Protein AF-A0A3D1HCR9-F1 (afdb_monomer)

pLDDT: mean 88.97, std 7.43, range [57.34, 96.56]

Mean predicted aligned error: 4.49 Å

Sequence (141 aa):
MLYCIGRVIIRIIYHIKFSIKLIGKENIPKKGGIIIASNHVSNFDPPMVGITFKGVCTFMAKEELFQKNKLFTWVLKHLHAYPIKRGARDSSGIDKALDGLKKGWNFVIFPEGTRSKTGELGKPKSGVSMVAAQAGVPVAP

Solvent-accessible surface area (backbone atoms only — not comparable to full-atom values): 8265 Å² total; per-residue (Å²): 110,67,48,60,52,52,41,52,53,50,42,52,54,45,60,74,75,39,93,84,82,88,79,69,69,85,76,54,75,92,69,66,23,37,38,38,44,44,87,40,61,54,91,63,47,65,60,53,52,51,55,70,50,88,72,55,48,29,34,78,39,58,41,70,58,59,66,71,42,74,67,56,28,51,50,40,52,57,52,46,36,44,61,40,64,84,91,54,92,61,58,68,51,52,53,52,42,46,57,38,36,76,72,38,20,29,35,45,44,45,44,51,78,54,65,31,92,84,69,58,88,64,73,66,49,66,67,59,60,54,48,34,70,73,62,74,42,59,74,48,110

Foldseek 3Di:
DVLVVVLVVLLVVDVVVDDDDDDCLVVDDPFAAEEEEDAAADPVVVSVVCNSDPFQEAEEDAQVQCVPDVVSVVVCVSSNYDHDHPPDPDCVVLVSCLVCRVVRHYYYDHQQNDHDPVPDGDDGHCSRVVSCVVNVHYYDD

Secondary structure (DSSP, 8-state):
-HHHHHHHHHHHHHHHHS-----SGGGS-SSS--EEE-----TTHHHHHHHHSSS-EEEEEEGGGGGS-HHHHHHHHHTTEEEE-TTS--THHHHHHHHHHHTT-EEEE-TTSS--SSSSPPPPPTHHHHHHHHH---EE-

Structure (mmCIF, N/CA/C/O backbone):
data_AF-A0A3D1HCR9-F1
#
_entry.id   AF-A0A3D1HCR9-F1
#
loop_
_atom_site.group_PDB
_atom_site.id
_atom_site.type_symbol
_atom_site.label_atom_id
_atom_site.label_alt_id
_atom_site.label_comp_id
_atom_site.label_asym_id
_atom_site.label_entity_id
_atom_site.label_seq_id
_atom_site.pdbx_PDB_ins_code
_atom_site.Cartn_x
_atom_site.Cartn_y
_atom_site.Cartn_z
_atom_site.occupancy
_atom_site.B_iso_or_equiv
_atom_site.auth_seq_id
_atom_site.auth_comp_id
_atom_site.auth_asym_id
_atom_site.auth_atom_id
_atom_site.pdbx_PDB_model_num
ATOM 1 N N . MET A 1 1 ? -4.354 16.877 4.277 1.00 67.81 1 MET A N 1
ATOM 2 C CA . MET A 1 1 ? -4.583 17.813 3.151 1.00 67.81 1 MET A CA 1
ATOM 3 C C . MET A 1 1 ? -3.816 17.401 1.896 1.00 67.81 1 MET A C 1
ATOM 5 O O . MET A 1 1 ? -4.461 17.043 0.921 1.00 67.81 1 MET A O 1
ATOM 9 N N . LEU A 1 2 ? -2.477 17.344 1.925 1.00 78.69 2 LEU A N 1
ATOM 10 C CA . LEU A 1 2 ? -1.675 16.987 0.744 1.00 78.69 2 LEU A CA 1
ATOM 11 C C . LEU A 1 2 ? -1.970 15.582 0.184 1.00 78.69 2 LEU A C 1
ATOM 13 O O . LEU A 1 2 ? -2.120 15.441 -1.024 1.00 78.69 2 LEU A O 1
ATOM 17 N N . TYR A 1 3 ? -2.136 14.569 1.045 1.00 80.38 3 TYR A N 1
ATOM 18 C CA . TYR A 1 3 ? -2.547 13.221 0.621 1.00 80.38 3 TYR A CA 1
ATOM 19 C C . TYR A 1 3 ? -3.860 13.241 -0.177 1.00 80.38 3 TYR A C 1
ATOM 21 O O . TYR A 1 3 ? -3.951 12.627 -1.235 1.00 80.38 3 TYR A O 1
ATOM 29 N N . CYS A 1 4 ? -4.866 13.991 0.287 1.00 83.44 4 CYS A N 1
ATOM 30 C CA . CYS A 1 4 ? -6.158 14.098 -0.392 1.00 83.44 4 CYS A CA 1
ATOM 31 C C . CYS A 1 4 ? -6.022 14.765 -1.767 1.00 83.44 4 CYS A C 1
ATOM 33 O O . CYS A 1 4 ? -6.573 14.260 -2.741 1.00 83.44 4 CYS A O 1
ATOM 35 N N . ILE A 1 5 ? -5.255 15.857 -1.854 1.00 86.06 5 ILE A N 1
ATOM 36 C CA . ILE A 1 5 ? -5.008 16.576 -3.113 1.00 86.06 5 ILE A CA 1
ATOM 37 C C . ILE A 1 5 ? -4.258 15.674 -4.099 1.00 86.06 5 ILE A C 1
ATOM 39 O O . ILE A 1 5 ? -4.717 15.469 -5.221 1.00 86.06 5 ILE A O 1
ATOM 43 N N . GLY A 1 6 ? -3.148 15.068 -3.664 1.00 85.50 6 GLY A N 1
ATOM 44 C CA . GLY A 1 6 ? -2.364 14.149 -4.488 1.00 85.50 6 GLY A CA 1
ATOM 45 C C . GLY A 1 6 ? -3.197 12.962 -4.968 1.00 85.50 6 GLY A C 1
ATOM 46 O O . GLY A 1 6 ? -3.151 12.607 -6.143 1.00 85.50 6 GLY A O 1
ATOM 47 N N . ARG A 1 7 ? -4.041 12.402 -4.096 1.00 88.38 7 ARG A N 1
ATOM 48 C CA . ARG A 1 7 ? -4.970 11.327 -4.449 1.00 88.38 7 ARG A CA 1
ATOM 49 C C . ARG A 1 7 ? -5.970 11.750 -5.528 1.00 88.38 7 ARG A C 1
ATOM 51 O O . ARG A 1 7 ? -6.219 10.961 -6.434 1.00 88.38 7 ARG A O 1
ATOM 58 N N . VAL A 1 8 ? -6.539 12.954 -5.451 1.00 90.88 8 VAL A N 1
ATOM 59 C CA . VAL A 1 8 ? -7.466 13.470 -6.476 1.00 90.88 8 VAL A CA 1
ATOM 60 C C . VAL A 1 8 ? -6.749 13.656 -7.813 1.00 90.88 8 VAL A C 1
ATOM 62 O O . VAL A 1 8 ? -7.245 13.178 -8.830 1.00 90.88 8 VAL A O 1
ATOM 65 N N . ILE A 1 9 ? -5.557 14.258 -7.810 1.00 91.50 9 ILE A N 1
ATOM 66 C CA . ILE A 1 9 ? -4.750 14.460 -9.024 1.00 91.50 9 ILE A CA 1
ATOM 67 C C . ILE A 1 9 ? -4.411 13.116 -9.679 1.00 91.50 9 ILE A C 1
ATOM 69 O O . ILE A 1 9 ? -4.674 12.919 -10.864 1.00 91.50 9 ILE A O 1
ATOM 73 N N . ILE A 1 10 ? -3.883 12.164 -8.902 1.00 91.31 10 ILE A N 1
ATOM 74 C CA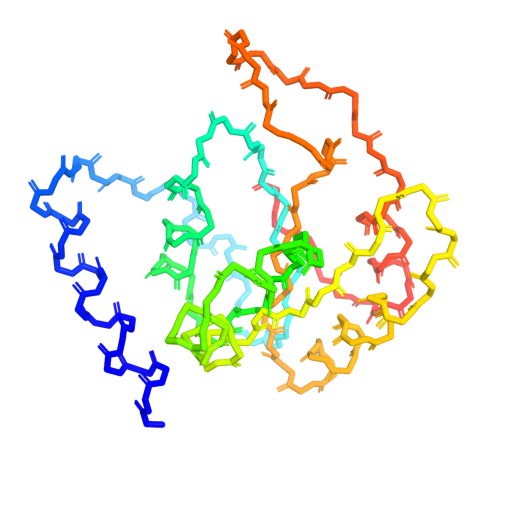 . ILE A 1 10 ? -3.556 10.818 -9.393 1.00 91.31 10 ILE A CA 1
ATOM 75 C C . ILE A 1 10 ? -4.820 10.145 -9.931 1.00 91.31 10 ILE A C 1
ATOM 77 O O . ILE A 1 10 ? -4.785 9.564 -11.009 1.00 91.31 10 ILE A O 1
ATOM 81 N N . ARG A 1 11 ? -5.953 10.259 -9.233 1.00 92.69 11 ARG A N 1
ATOM 82 C CA . ARG A 1 11 ? -7.217 9.670 -9.678 1.00 92.69 11 ARG A CA 1
ATOM 83 C C . ARG A 1 11 ? -7.653 10.204 -11.042 1.00 92.69 11 ARG A C 1
ATOM 85 O O . ARG A 1 11 ? -8.041 9.402 -11.885 1.00 92.69 11 ARG A O 1
ATOM 92 N N . ILE A 1 12 ? -7.558 11.514 -11.272 1.00 94.62 12 ILE A N 1
ATOM 93 C CA . ILE A 1 12 ? -7.873 12.129 -12.572 1.00 94.62 12 ILE A CA 1
ATOM 94 C C . ILE A 1 12 ? -6.946 11.572 -13.657 1.00 94.62 12 ILE A C 1
ATOM 96 O O . ILE A 1 12 ? -7.428 11.034 -14.650 1.00 94.62 12 ILE A O 1
ATOM 100 N N . ILE A 1 13 ? -5.628 11.616 -13.435 1.00 95.00 13 ILE A N 1
ATOM 101 C CA . ILE A 1 13 ? -4.630 11.112 -14.394 1.00 95.00 13 ILE A CA 1
ATOM 102 C C . ILE A 1 13 ? -4.908 9.649 -14.760 1.00 95.00 13 ILE A C 1
ATOM 104 O O . ILE A 1 13 ? -4.853 9.268 -15.928 1.00 95.00 13 ILE A O 1
ATOM 108 N N . TYR A 1 14 ? -5.224 8.824 -13.766 1.00 95.06 14 TYR A N 1
ATOM 109 C CA . TYR A 1 14 ? -5.462 7.403 -13.971 1.00 95.06 14 TYR A CA 1
ATOM 110 C C . TYR A 1 14 ? -6.781 7.104 -14.685 1.00 95.06 14 TYR A C 1
ATOM 112 O O . TYR A 1 14 ? -6.799 6.187 -15.496 1.00 95.06 14 TYR A O 1
ATOM 120 N N . HIS A 1 15 ? -7.847 7.873 -14.451 1.00 94.06 15 HIS A N 1
ATOM 121 C CA . HIS A 1 15 ? -9.096 7.724 -15.208 1.00 94.06 15 HIS A CA 1
ATOM 122 C C . HIS A 1 15 ? -8.975 8.180 -16.667 1.00 94.06 15 HIS A C 1
ATOM 124 O O . HIS A 1 15 ? -9.710 7.680 -17.510 1.00 94.06 15 HIS A O 1
ATOM 130 N N . ILE A 1 16 ? -8.052 9.098 -16.974 1.00 95.75 16 ILE A N 1
ATOM 131 C CA . ILE A 1 16 ? -7.743 9.478 -18.360 1.00 95.75 16 ILE A CA 1
ATOM 132 C C . ILE A 1 16 ? -6.910 8.383 -19.037 1.00 95.75 16 ILE A C 1
ATOM 134 O O . ILE A 1 16 ? -7.134 8.050 -20.196 1.00 95.75 16 ILE A O 1
ATOM 138 N N . LYS A 1 17 ? -5.936 7.817 -18.317 1.00 96.38 17 LYS A N 1
ATOM 139 C CA . LYS A 1 17 ? -4.982 6.851 -18.873 1.00 96.38 17 LYS A CA 1
ATOM 140 C C . LYS A 1 17 ? -5.527 5.422 -18.972 1.00 96.38 17 LYS A C 1
ATOM 142 O O . LYS A 1 17 ? -5.088 4.672 -19.840 1.00 96.38 17 LYS A O 1
ATOM 147 N N . PHE A 1 18 ? -6.417 5.022 -18.069 1.00 95.50 18 PHE A N 1
ATOM 148 C CA . PHE A 1 18 ? -6.878 3.643 -17.934 1.00 95.50 18 PHE A CA 1
ATOM 149 C C . PHE A 1 18 ? -8.403 3.562 -17.864 1.00 95.50 18 PHE A C 1
ATOM 151 O O . PHE A 1 18 ? -9.056 4.379 -17.216 1.00 95.50 18 PHE A O 1
ATOM 158 N N . SER A 1 19 ? -8.964 2.499 -18.443 1.00 95.31 19 SER A N 1
ATOM 159 C CA . SER A 1 19 ? -10.356 2.114 -18.208 1.00 95.31 19 SER A CA 1
ATOM 160 C C . SER A 1 19 ? -10.446 1.301 -16.914 1.00 95.31 19 SER A C 1
ATOM 162 O O . SER A 1 19 ? -10.093 0.123 -16.875 1.00 95.31 19 SER A O 1
ATOM 164 N N . ILE A 1 20 ? -10.852 1.955 -15.823 1.00 94.19 20 ILE A N 1
ATOM 165 C CA . ILE A 1 20 ? -10.887 1.359 -14.481 1.00 94.19 20 ILE A CA 1
ATOM 166 C C . ILE A 1 20 ? -12.297 0.846 -14.185 1.00 94.19 20 ILE A C 1
ATOM 168 O O . ILE A 1 20 ? -13.239 1.634 -14.085 1.00 94.19 20 ILE A O 1
ATOM 172 N N . LYS A 1 21 ? -12.429 -0.463 -13.952 1.00 94.62 21 LYS A N 1
ATOM 173 C CA . LYS A 1 21 ? -13.659 -1.097 -13.462 1.00 94.62 21 LYS A CA 1
ATOM 174 C C . LYS A 1 21 ? -13.428 -1.652 -12.059 1.00 94.62 21 LYS A C 1
ATOM 176 O O . LYS A 1 21 ? -12.471 -2.383 -11.835 1.00 94.62 21 LYS A O 1
ATOM 181 N N . LEU A 1 22 ? -14.311 -1.308 -11.123 1.00 93.44 22 LEU A N 1
ATOM 182 C CA . LEU A 1 22 ? -14.306 -1.852 -9.763 1.00 93.44 22 LEU A CA 1
ATOM 183 C C . LEU A 1 22 ? -15.425 -2.880 -9.625 1.00 93.44 22 LEU A C 1
ATOM 185 O O . LEU A 1 22 ? -16.585 -2.556 -9.869 1.00 93.44 22 LEU A O 1
ATOM 189 N N . ILE A 1 23 ? -15.069 -4.098 -9.228 1.00 95.62 23 ILE A N 1
ATOM 190 C CA . ILE A 1 23 ? -15.983 -5.222 -8.998 1.00 95.62 23 ILE A CA 1
ATOM 191 C C . ILE A 1 23 ? 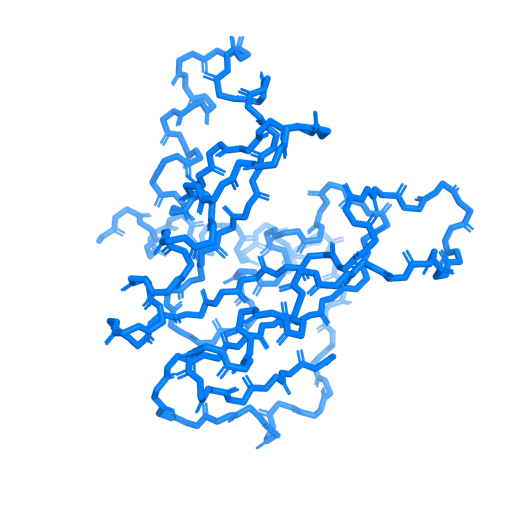-15.794 -5.664 -7.542 1.00 95.62 23 ILE A C 1
ATOM 193 O O . ILE A 1 23 ? -14.661 -5.675 -7.066 1.00 95.62 23 ILE A O 1
ATOM 197 N N . GLY A 1 24 ? -16.874 -5.978 -6.819 1.00 94.50 24 GLY A N 1
ATOM 198 C CA . GLY A 1 24 ? -16.781 -6.433 -5.425 1.00 94.50 24 GLY A CA 1
ATOM 199 C C . GLY A 1 24 ? -16.515 -5.320 -4.406 1.00 94.50 24 GLY A C 1
ATOM 200 O O . GLY A 1 24 ? -16.025 -5.580 -3.310 1.00 94.50 24 GLY A O 1
ATOM 201 N N . LYS A 1 25 ? -16.806 -4.057 -4.742 1.00 92.31 25 LYS A N 1
ATOM 202 C CA . LYS A 1 25 ? -16.564 -2.898 -3.858 1.00 92.31 25 LYS A CA 1
ATOM 203 C C . LYS A 1 25 ? -17.351 -2.991 -2.544 1.00 92.31 25 LYS A C 1
ATOM 205 O O . LYS A 1 25 ? -16.925 -2.462 -1.521 1.00 92.31 25 LYS A O 1
ATOM 210 N N . GLU A 1 26 ? -18.507 -3.629 -2.591 1.00 93.50 26 GLU A N 1
ATOM 211 C CA . GLU A 1 26 ? -19.392 -3.941 -1.477 1.00 93.50 26 GLU A CA 1
ATOM 212 C C . GLU A 1 26 ? -18.759 -4.876 -0.438 1.00 93.50 26 GLU A C 1
ATOM 214 O O . GLU A 1 26 ? -19.138 -4.801 0.729 1.00 93.50 26 GLU A O 1
ATOM 219 N N . ASN A 1 27 ? -17.751 -5.667 -0.826 1.00 93.06 27 ASN A N 1
ATOM 220 C CA . ASN A 1 27 ? -17.019 -6.557 0.079 1.00 93.06 27 ASN A CA 1
ATOM 221 C C . ASN A 1 27 ? -16.033 -5.799 0.980 1.00 93.06 27 ASN A C 1
ATOM 223 O O . ASN A 1 27 ? -15.510 -6.366 1.936 1.00 93.06 27 ASN A O 1
ATOM 227 N N . ILE A 1 28 ? -15.760 -4.523 0.685 1.00 91.56 28 ILE A N 1
ATOM 228 C CA . ILE A 1 28 ? -14.807 -3.716 1.446 1.00 91.56 28 ILE A CA 1
ATOM 229 C C . ILE A 1 28 ? -15.465 -3.262 2.760 1.00 91.56 28 ILE A C 1
ATOM 231 O O . ILE A 1 28 ? -16.475 -2.545 2.720 1.00 91.56 28 ILE A O 1
ATOM 235 N N . PRO A 1 29 ? -14.883 -3.594 3.929 1.00 90.44 29 PRO A N 1
ATOM 236 C CA . PRO A 1 29 ? -15.377 -3.128 5.219 1.00 90.44 29 PRO A CA 1
ATOM 237 C C . PRO A 1 29 ? -15.540 -1.604 5.270 1.00 90.44 29 PRO A C 1
ATOM 239 O O . PRO A 1 29 ? -14.688 -0.840 4.819 1.00 90.44 29 PRO A O 1
ATOM 242 N N . LYS A 1 30 ? -16.662 -1.141 5.836 1.00 87.06 30 LYS A N 1
ATOM 243 C CA . LYS A 1 30 ? -17.000 0.295 5.892 1.00 87.06 30 LYS A CA 1
ATOM 244 C C . LYS A 1 30 ? -16.287 1.051 7.018 1.00 87.06 30 LYS A C 1
ATOM 246 O O . LYS A 1 30 ? -16.295 2.281 7.008 1.00 87.06 30 LYS A O 1
ATOM 251 N N . LYS A 1 31 ? -15.746 0.336 8.007 1.00 88.56 31 LYS A N 1
ATOM 252 C CA . LYS A 1 31 ? -15.105 0.879 9.210 1.00 88.56 31 LYS A CA 1
ATOM 253 C C . LYS A 1 31 ? -13.854 0.068 9.540 1.00 88.56 31 LYS A C 1
ATOM 255 O O . LYS A 1 31 ? -13.822 -1.129 9.272 1.00 88.56 31 LYS A O 1
ATOM 260 N N . GLY A 1 32 ? -12.893 0.723 10.188 1.00 91.44 32 GLY A N 1
ATOM 261 C CA . GLY A 1 32 ? -11.619 0.117 10.569 1.00 91.44 32 GLY A CA 1
ATOM 262 C C . GLY A 1 32 ? -10.608 0.076 9.424 1.00 91.44 32 GLY A C 1
ATOM 263 O O . GLY A 1 32 ? -10.945 0.328 8.267 1.00 91.44 32 GLY A O 1
ATOM 264 N N . GLY A 1 33 ? -9.357 -0.209 9.782 1.00 94.44 33 GLY A N 1
ATOM 265 C CA . GLY A 1 33 ? -8.286 -0.456 8.825 1.00 94.44 33 GLY A CA 1
ATOM 266 C C . GLY A 1 33 ? -8.365 -1.882 8.293 1.00 94.44 33 GLY A C 1
ATOM 267 O O . GLY A 1 33 ? -8.773 -2.791 9.015 1.00 94.44 33 GLY A O 1
ATOM 268 N N . ILE A 1 34 ? -7.972 -2.076 7.038 1.00 96.44 34 ILE A N 1
ATOM 269 C CA . ILE A 1 34 ? -7.937 -3.392 6.392 1.00 96.44 34 ILE A CA 1
ATOM 270 C C . ILE A 1 34 ? -6.572 -3.645 5.762 1.00 96.44 34 ILE A C 1
ATOM 272 O O . ILE A 1 34 ? -5.854 -2.703 5.411 1.00 96.44 34 ILE A O 1
ATOM 276 N N . ILE A 1 35 ? -6.232 -4.915 5.568 1.00 96.56 35 ILE A N 1
ATOM 277 C CA . ILE A 1 35 ? -5.072 -5.297 4.762 1.00 96.56 35 ILE A CA 1
ATOM 278 C C . ILE A 1 35 ? -5.552 -5.508 3.330 1.00 96.56 35 ILE A C 1
ATOM 280 O O . ILE A 1 35 ? -6.427 -6.330 3.091 1.00 96.56 35 ILE A O 1
ATOM 284 N N . ILE A 1 36 ? -4.982 -4.776 2.380 1.00 96.44 36 ILE A N 1
ATOM 285 C CA . ILE A 1 36 ? -5.255 -4.935 0.952 1.00 96.44 36 ILE A CA 1
ATOM 286 C C . ILE A 1 36 ? -4.095 -5.733 0.365 1.00 96.44 36 ILE A C 1
ATOM 288 O O . ILE A 1 36 ? -2.975 -5.221 0.278 1.00 96.44 36 ILE A O 1
ATOM 292 N N . ALA A 1 37 ? -4.352 -6.986 0.002 1.00 94.94 37 ALA A N 1
ATOM 293 C CA . ALA A 1 37 ? -3.359 -7.891 -0.555 1.00 94.94 37 ALA A CA 1
ATOM 294 C C . ALA A 1 37 ? -3.560 -7.987 -2.067 1.00 94.94 37 ALA A C 1
ATOM 296 O O . ALA A 1 37 ? -4.474 -8.651 -2.519 1.00 94.94 37 ALA A O 1
ATOM 297 N N . SER A 1 38 ? -2.709 -7.328 -2.851 1.00 94.69 38 SER A N 1
ATOM 298 C CA . SER A 1 38 ? -2.845 -7.288 -4.313 1.00 94.69 38 SER A CA 1
ATOM 299 C C . SER A 1 38 ? -1.645 -7.948 -4.989 1.00 94.69 38 SER A C 1
ATOM 301 O O . SER A 1 38 ? -0.528 -7.902 -4.469 1.00 94.69 38 SER A O 1
ATOM 303 N N . ASN A 1 39 ? -1.844 -8.565 -6.152 1.00 93.62 39 ASN A N 1
ATOM 304 C CA . ASN A 1 39 ? -0.732 -8.975 -7.007 1.00 93.62 39 ASN A CA 1
ATOM 305 C C . ASN A 1 39 ? 0.046 -7.744 -7.504 1.00 93.62 39 ASN A C 1
ATOM 307 O O . ASN A 1 39 ? -0.472 -6.628 -7.525 1.00 93.62 39 ASN A O 1
ATOM 311 N N . HIS A 1 40 ? 1.307 -7.931 -7.900 1.00 93.25 40 HIS A N 1
ATOM 312 C CA . HIS A 1 40 ? 2.140 -6.817 -8.358 1.00 93.25 40 HIS A CA 1
ATOM 313 C C . HIS A 1 40 ? 2.714 -7.106 -9.738 1.00 93.25 40 HIS A C 1
ATOM 315 O O . HIS A 1 40 ? 3.596 -7.942 -9.881 1.00 93.25 40 HIS A O 1
ATOM 321 N N . VAL A 1 41 ? 2.259 -6.390 -10.758 1.00 93.69 41 VAL A N 1
ATOM 322 C CA . VAL A 1 41 ? 2.699 -6.542 -12.155 1.00 93.69 41 VAL A CA 1
ATOM 323 C C . VAL A 1 41 ? 3.309 -5.252 -12.708 1.00 93.69 41 VAL A C 1
ATOM 325 O O . VAL A 1 41 ? 4.113 -5.288 -13.636 1.00 93.69 41 VAL A O 1
ATOM 328 N N . SER A 1 42 ? 3.002 -4.093 -12.118 1.00 92.00 42 SER A N 1
ATOM 329 C CA . SER A 1 42 ? 3.424 -2.790 -12.625 1.00 92.00 42 SER A CA 1
ATOM 330 C C . SER A 1 42 ? 3.741 -1.777 -11.527 1.00 92.00 42 SER A C 1
ATOM 332 O O . SER A 1 42 ? 3.263 -1.838 -10.401 1.00 92.00 42 SER A O 1
ATOM 334 N N . ASN A 1 43 ? 4.532 -0.757 -11.873 1.00 89.94 43 ASN A N 1
ATOM 335 C CA . ASN A 1 43 ? 4.707 0.415 -11.003 1.00 89.94 43 ASN A CA 1
ATOM 336 C C . ASN A 1 43 ? 3.414 1.240 -10.854 1.00 89.94 43 ASN A C 1
ATOM 338 O O . ASN A 1 43 ? 3.359 2.121 -9.998 1.00 89.94 43 ASN A O 1
ATOM 342 N N . PHE A 1 44 ? 2.406 0.986 -11.694 1.00 92.31 44 PHE A N 1
ATOM 343 C CA . PHE A 1 44 ? 1.103 1.643 -11.617 1.00 92.31 44 PHE A CA 1
ATOM 344 C C . PHE A 1 44 ? 0.167 1.013 -10.567 1.00 92.31 44 PHE A C 1
ATOM 346 O O . PHE A 1 44 ? -0.829 1.640 -10.212 1.00 92.31 44 PHE A O 1
ATOM 353 N N . ASP A 1 45 ? 0.494 -0.161 -10.013 1.00 93.69 45 ASP A N 1
ATOM 354 C CA . ASP A 1 45 ? -0.395 -0.860 -9.072 1.00 93.69 45 ASP A CA 1
ATOM 355 C C . ASP A 1 45 ? -0.550 -0.124 -7.730 1.00 93.69 45 ASP A C 1
ATOM 357 O O . ASP A 1 45 ? -1.686 0.077 -7.300 1.00 93.69 45 ASP A O 1
ATOM 361 N N . PRO A 1 46 ? 0.523 0.358 -7.060 1.00 92.31 46 PRO A N 1
ATOM 362 C CA . PRO A 1 46 ? 0.358 1.027 -5.770 1.00 92.31 46 PRO A CA 1
ATOM 363 C C . PRO A 1 46 ? -0.527 2.284 -5.849 1.00 92.31 46 PRO A C 1
ATOM 365 O O . PRO A 1 46 ? -1.453 2.402 -5.041 1.00 92.31 46 PRO A O 1
ATOM 368 N N . PRO A 1 47 ? -0.348 3.202 -6.824 1.00 92.38 47 PRO A N 1
ATOM 369 C CA . PRO A 1 47 ? -1.264 4.330 -6.940 1.00 92.38 47 PRO A CA 1
ATOM 370 C C . PRO A 1 47 ? -2.679 3.910 -7.367 1.00 92.38 47 PRO A C 1
ATOM 372 O O . PRO A 1 47 ? -3.630 4.507 -6.869 1.00 92.38 47 PRO A O 1
ATOM 375 N N . MET A 1 48 ? -2.839 2.876 -8.210 1.00 94.88 48 MET A N 1
ATOM 376 C CA . MET A 1 48 ? -4.153 2.313 -8.571 1.00 94.88 48 MET A CA 1
ATOM 377 C C . MET A 1 48 ? -4.933 1.848 -7.334 1.00 94.88 48 MET A C 1
ATOM 379 O O . MET A 1 48 ? -6.092 2.224 -7.143 1.00 94.88 48 MET A O 1
ATOM 383 N N . VAL A 1 49 ? -4.291 1.097 -6.439 1.00 94.25 49 VAL A N 1
ATOM 384 C CA . VAL A 1 49 ? -4.904 0.682 -5.169 1.00 94.25 49 VAL A CA 1
ATOM 385 C C . VAL A 1 49 ? -5.205 1.903 -4.289 1.00 94.25 49 VAL A C 1
ATOM 387 O O . VAL A 1 49 ? -6.317 2.061 -3.783 1.00 94.25 49 VAL A O 1
ATOM 390 N N . GLY A 1 50 ? -4.262 2.840 -4.169 1.00 92.31 50 GLY A N 1
ATOM 391 C CA . GLY A 1 50 ? -4.430 4.034 -3.333 1.00 92.31 50 GLY A CA 1
ATOM 392 C C . GLY A 1 50 ? -5.609 4.935 -3.727 1.00 92.31 50 GLY A C 1
ATOM 393 O O . GLY A 1 50 ? -6.250 5.539 -2.861 1.00 92.31 50 GLY A O 1
ATOM 394 N N . ILE A 1 51 ? -5.941 5.028 -5.020 1.00 92.62 51 ILE A N 1
ATOM 395 C CA . ILE A 1 51 ? -7.064 5.859 -5.486 1.00 92.62 51 ILE A CA 1
ATOM 396 C C . ILE A 1 51 ? -8.425 5.159 -5.394 1.00 92.62 51 ILE A C 1
ATOM 398 O O . ILE A 1 51 ? -9.450 5.856 -5.322 1.00 92.62 51 ILE A O 1
ATOM 402 N N . THR A 1 52 ? -8.458 3.825 -5.363 1.00 92.00 52 THR A N 1
ATOM 403 C CA . THR A 1 52 ? -9.687 3.016 -5.441 1.00 92.00 52 THR A CA 1
ATOM 404 C C . THR A 1 52 ? -10.301 2.721 -4.069 1.00 92.00 52 THR A C 1
ATOM 406 O O . THR A 1 52 ? -11.525 2.802 -3.929 1.00 92.00 52 THR A O 1
ATOM 409 N N . PHE A 1 53 ? -9.488 2.508 -3.029 1.00 91.25 53 PHE A N 1
ATOM 410 C CA . PHE A 1 53 ? -9.959 2.198 -1.670 1.00 91.25 53 PHE A CA 1
ATOM 411 C C . PHE A 1 53 ? -10.229 3.444 -0.824 1.00 91.25 53 PHE A C 1
ATOM 413 O O . PHE A 1 53 ? -9.458 4.403 -0.830 1.00 91.25 53 PHE A O 1
ATOM 420 N N . LYS A 1 54 ? -11.330 3.473 -0.066 1.00 87.69 54 LYS A N 1
ATOM 421 C CA . LYS A 1 54 ? -11.635 4.598 0.840 1.00 87.69 54 LYS A CA 1
ATOM 422 C C . LYS A 1 54 ? -10.636 4.652 2.003 1.00 87.69 54 LYS A C 1
ATOM 424 O O . LYS A 1 54 ? -10.150 3.620 2.438 1.00 87.69 54 LYS A O 1
ATOM 429 N N . GLY A 1 55 ? -10.367 5.853 2.515 1.00 89.12 55 GLY A N 1
ATOM 430 C CA . GLY A 1 55 ? -9.443 6.061 3.635 1.00 89.12 55 GLY A CA 1
ATOM 431 C C . GLY A 1 55 ? -7.986 6.294 3.220 1.00 89.12 55 GLY A C 1
ATOM 432 O O . GLY A 1 55 ? -7.665 6.487 2.040 1.00 89.12 55 GLY A O 1
ATOM 433 N N . VAL A 1 56 ? -7.109 6.341 4.221 1.00 92.06 56 VAL A N 1
ATOM 434 C CA . VAL A 1 56 ? -5.659 6.472 4.037 1.00 92.06 56 VAL A CA 1
ATOM 435 C C . VAL A 1 56 ? -5.090 5.089 3.757 1.00 92.06 56 VAL A C 1
ATOM 437 O O . VAL A 1 56 ? -5.351 4.164 4.516 1.00 92.06 56 VAL A O 1
ATOM 440 N N . CYS A 1 57 ? -4.338 4.947 2.669 1.00 94.19 57 CYS A N 1
ATOM 441 C CA . CYS A 1 57 ? -3.610 3.726 2.344 1.00 94.19 57 CYS A CA 1
ATOM 442 C C . CYS A 1 57 ? -2.131 3.948 2.646 1.00 94.19 57 CYS A C 1
ATOM 444 O O . CYS A 1 57 ? -1.562 4.957 2.227 1.00 94.19 57 CYS A O 1
ATOM 446 N N . THR A 1 58 ? -1.523 3.014 3.363 1.00 94.19 58 THR A N 1
ATOM 447 C CA . THR A 1 58 ? -0.087 2.982 3.616 1.00 94.19 58 THR A CA 1
ATOM 448 C C . THR A 1 58 ? 0.568 1.906 2.762 1.00 94.19 58 THR A C 1
ATOM 450 O O . THR A 1 58 ? -0.059 0.904 2.413 1.00 94.19 58 THR A O 1
ATOM 453 N N . PHE A 1 59 ? 1.831 2.125 2.399 1.00 91.81 59 PHE A N 1
ATOM 454 C CA . PHE A 1 59 ? 2.533 1.272 1.442 1.00 91.81 59 PHE A CA 1
ATOM 455 C C . PHE A 1 59 ? 3.928 0.911 1.940 1.00 91.81 59 PHE A C 1
ATOM 457 O O . PHE A 1 59 ? 4.679 1.765 2.413 1.00 91.81 59 PHE A O 1
ATOM 464 N N . MET A 1 60 ? 4.320 -0.343 1.736 1.00 87.88 60 MET A N 1
ATOM 465 C CA . MET A 1 60 ? 5.728 -0.726 1.798 1.00 87.88 60 MET A CA 1
ATOM 466 C C . MET A 1 60 ? 6.404 -0.401 0.469 1.00 87.88 60 MET A C 1
ATOM 468 O O . MET A 1 60 ? 5.983 -0.869 -0.590 1.00 87.88 60 MET A O 1
ATOM 472 N N . ALA A 1 61 ? 7.481 0.375 0.524 1.00 86.31 61 ALA A N 1
ATOM 473 C CA . ALA A 1 61 ? 8.283 0.714 -0.640 1.00 86.31 61 ALA A CA 1
ATOM 474 C C . ALA A 1 61 ? 9.758 0.414 -0.370 1.00 86.31 61 ALA A C 1
ATOM 476 O O . ALA A 1 61 ? 10.248 0.536 0.746 1.00 86.31 61 ALA A O 1
ATOM 477 N N . LYS A 1 62 ? 10.473 0.011 -1.417 1.00 84.38 62 LYS A N 1
ATOM 478 C CA . LYS A 1 62 ? 11.920 -0.222 -1.384 1.00 84.38 62 LYS A CA 1
ATOM 479 C C . LYS A 1 62 ? 12.667 0.975 -0.797 1.00 84.38 62 LYS A C 1
ATOM 481 O O . LYS A 1 62 ? 12.420 2.100 -1.228 1.00 84.38 62 LYS A O 1
ATOM 486 N N . GLU A 1 63 ? 13.586 0.741 0.137 1.00 86.25 63 GLU A N 1
ATOM 487 C CA . GLU A 1 63 ? 14.381 1.814 0.750 1.00 86.25 63 GLU A CA 1
ATOM 488 C C . GLU A 1 63 ? 15.124 2.659 -0.297 1.00 86.25 63 GLU A C 1
ATOM 490 O O . GLU A 1 63 ? 15.151 3.885 -0.197 1.00 86.25 63 GLU A O 1
ATOM 495 N N . GLU A 1 64 ? 15.613 2.037 -1.370 1.00 86.00 64 GLU A N 1
ATOM 496 C CA . GLU A 1 64 ? 16.335 2.714 -2.450 1.00 86.00 64 GLU A CA 1
ATOM 497 C C . GLU A 1 64 ? 15.462 3.758 -3.169 1.00 86.00 64 GLU A C 1
ATOM 499 O O . GLU A 1 64 ? 15.968 4.741 -3.711 1.00 86.00 64 GLU A O 1
ATOM 504 N N . LEU A 1 65 ? 14.130 3.603 -3.146 1.00 85.06 65 LEU A N 1
ATOM 505 C CA . LEU A 1 65 ? 13.209 4.600 -3.697 1.00 85.06 65 LEU A CA 1
ATOM 506 C C . LEU A 1 65 ? 13.226 5.903 -2.892 1.00 85.06 65 LEU A C 1
ATOM 508 O O . LEU A 1 65 ? 13.057 6.969 -3.476 1.00 85.06 65 LEU A O 1
ATOM 512 N N . PHE A 1 66 ? 13.493 5.838 -1.587 1.00 86.81 66 PHE A N 1
ATOM 513 C CA . PHE A 1 66 ? 13.618 7.012 -0.718 1.00 86.81 66 PHE A CA 1
ATOM 514 C C . PHE A 1 66 ? 14.989 7.693 -0.829 1.00 86.81 66 PHE A C 1
ATOM 516 O O . PHE A 1 66 ? 15.202 8.732 -0.203 1.00 86.81 66 PHE A O 1
ATOM 523 N N . GLN A 1 67 ? 15.904 7.138 -1.624 1.00 88.62 67 GLN A N 1
ATOM 524 C CA . GLN A 1 67 ? 17.244 7.683 -1.848 1.00 88.62 67 GLN A CA 1
ATOM 525 C C . GLN A 1 67 ? 17.425 8.239 -3.268 1.00 88.62 67 GLN A C 1
ATOM 527 O O . GLN A 1 67 ? 18.422 8.897 -3.539 1.00 88.62 67 GLN A O 1
ATOM 532 N N . LYS A 1 68 ? 16.452 8.035 -4.174 1.00 86.00 68 LYS A N 1
ATOM 533 C CA . LYS A 1 68 ? 16.557 8.471 -5.577 1.00 86.00 68 LYS A CA 1
ATOM 534 C C . LYS A 1 68 ? 16.710 9.982 -5.742 1.00 86.00 68 LYS A C 1
ATOM 536 O O . LYS A 1 68 ? 17.597 10.426 -6.458 1.00 86.00 68 LYS A O 1
ATOM 541 N N . ASN A 1 69 ? 15.806 10.766 -5.156 1.00 91.19 69 ASN A N 1
ATOM 542 C CA . ASN A 1 69 ? 15.894 12.226 -5.122 1.00 91.19 69 ASN A CA 1
ATOM 543 C C . ASN A 1 69 ? 14.969 12.799 -4.034 1.00 91.19 69 ASN A C 1
ATOM 545 O O . ASN A 1 69 ? 13.985 12.168 -3.646 1.00 91.19 69 ASN A O 1
ATOM 549 N N . LYS A 1 70 ? 15.262 14.021 -3.565 1.00 88.31 70 LYS A N 1
ATOM 550 C CA . LYS A 1 70 ? 14.536 14.657 -2.449 1.00 88.31 70 LYS A CA 1
ATOM 551 C C . LYS A 1 70 ? 13.036 14.830 -2.722 1.00 88.31 70 LYS A C 1
ATOM 553 O O . LYS A 1 70 ? 12.238 14.625 -1.810 1.00 88.31 70 LYS A O 1
ATOM 558 N N . LEU A 1 71 ? 12.650 15.161 -3.957 1.00 86.25 71 LEU A N 1
ATOM 559 C CA . LEU A 1 71 ? 11.249 15.364 -4.340 1.00 86.25 71 LEU A CA 1
ATOM 560 C C . LEU A 1 71 ? 10.445 14.057 -4.279 1.00 86.25 71 LEU A C 1
ATOM 562 O O . LEU A 1 71 ? 9.365 14.014 -3.701 1.00 86.25 71 LEU A O 1
ATOM 566 N N . PHE A 1 72 ? 10.979 12.972 -4.829 1.00 84.75 72 PHE A N 1
ATOM 567 C CA . PHE A 1 72 ? 10.334 11.666 -4.862 1.00 84.75 72 PHE A CA 1
ATOM 568 C C . PHE A 1 72 ? 10.225 11.073 -3.456 1.00 84.75 72 PHE A C 1
ATOM 570 O O . PHE A 1 72 ? 9.167 10.582 -3.071 1.00 84.75 72 PHE A O 1
ATOM 577 N N . THR A 1 73 ? 11.272 11.216 -2.643 1.00 87.12 73 THR A N 1
ATOM 578 C CA . THR A 1 73 ? 11.245 10.865 -1.218 1.00 87.12 73 THR A CA 1
ATOM 579 C C . THR A 1 73 ? 10.183 11.653 -0.461 1.00 87.12 73 THR A C 1
ATOM 581 O O . THR A 1 73 ? 9.456 11.084 0.354 1.00 87.12 73 THR A O 1
ATOM 584 N N . TRP A 1 74 ? 10.071 12.956 -0.731 1.00 86.12 74 TRP A N 1
ATOM 585 C CA . TRP A 1 74 ? 9.034 13.802 -0.149 1.00 86.12 74 TRP A CA 1
ATOM 586 C C . TRP A 1 74 ? 7.641 13.309 -0.553 1.00 86.12 74 TRP A C 1
ATOM 588 O O . TRP A 1 74 ? 6.811 13.090 0.327 1.00 86.12 74 TRP A O 1
ATOM 598 N N . VAL A 1 75 ? 7.402 13.023 -1.836 1.00 84.31 75 VAL A N 1
ATOM 599 C CA . VAL A 1 75 ? 6.122 12.475 -2.318 1.00 84.31 75 VAL A CA 1
ATOM 600 C C . VAL A 1 75 ? 5.791 11.151 -1.625 1.00 84.31 75 VAL A C 1
ATOM 602 O O . VAL A 1 75 ? 4.702 11.015 -1.075 1.00 84.31 75 VAL A O 1
ATOM 605 N N . LEU A 1 76 ? 6.726 10.197 -1.580 1.00 85.69 76 LEU A N 1
ATOM 606 C CA . LEU A 1 76 ? 6.506 8.889 -0.951 1.00 85.69 76 LEU A CA 1
ATOM 607 C C . LEU A 1 76 ? 6.114 9.008 0.526 1.00 85.69 76 LEU A C 1
ATOM 609 O O . LEU A 1 76 ? 5.159 8.366 0.961 1.00 85.69 76 LEU A O 1
ATOM 613 N N . LYS A 1 77 ? 6.798 9.871 1.285 1.00 84.88 77 LYS A N 1
ATOM 614 C CA . LYS A 1 77 ? 6.473 10.111 2.700 1.00 84.88 77 LYS A CA 1
ATOM 615 C C . LYS A 1 77 ? 5.066 10.690 2.876 1.00 84.88 77 LYS A C 1
ATOM 617 O O . LYS A 1 77 ? 4.344 10.270 3.777 1.00 84.88 77 LYS A O 1
ATOM 622 N N . HIS A 1 78 ? 4.650 11.604 2.000 1.00 83.19 78 HIS A N 1
ATOM 623 C CA . HIS A 1 78 ? 3.313 12.207 2.045 1.00 83.19 78 HIS A CA 1
ATOM 624 C C . HIS A 1 78 ? 2.203 11.295 1.504 1.00 83.19 78 HIS A C 1
ATOM 626 O O . HIS A 1 78 ? 1.030 11.518 1.796 1.00 83.19 78 HIS A O 1
ATOM 632 N N . LEU A 1 79 ? 2.568 10.248 0.762 1.00 79.69 79 LEU A N 1
ATOM 633 C CA . LEU A 1 79 ? 1.687 9.144 0.383 1.00 79.69 79 LEU A CA 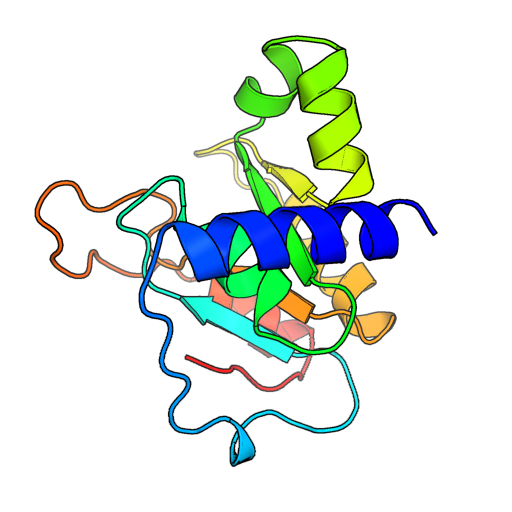1
ATOM 634 C C . LEU A 1 79 ? 1.658 8.020 1.432 1.00 79.69 79 LEU A C 1
ATOM 636 O O . LEU A 1 79 ? 1.154 6.939 1.148 1.00 79.69 79 LEU A O 1
ATOM 640 N N . HIS A 1 80 ? 2.193 8.266 2.634 1.00 86.25 80 HIS A N 1
ATOM 641 C CA . HIS A 1 80 ? 2.270 7.295 3.727 1.00 86.25 80 HIS A CA 1
ATOM 642 C C . HIS A 1 80 ? 2.988 5.988 3.346 1.00 86.25 80 HIS A C 1
ATOM 644 O O . HIS A 1 80 ? 2.695 4.920 3.891 1.00 86.25 80 HIS A O 1
ATOM 650 N N . ALA A 1 81 ? 3.950 6.069 2.424 1.00 88.38 81 ALA A N 1
ATOM 651 C CA . ALA A 1 81 ? 4.852 4.967 2.142 1.00 88.38 81 ALA A CA 1
ATOM 652 C C . ALA A 1 81 ? 6.008 4.960 3.149 1.00 88.38 81 ALA A C 1
ATOM 654 O O . ALA A 1 81 ? 6.546 6.013 3.507 1.00 88.38 81 ALA A O 1
ATOM 655 N N . TYR A 1 82 ? 6.440 3.772 3.561 1.00 86.25 82 TYR A N 1
ATOM 656 C CA . TYR A 1 82 ? 7.617 3.596 4.405 1.00 86.25 82 TYR A CA 1
ATOM 657 C C . TYR A 1 82 ? 8.650 2.667 3.761 1.00 86.25 82 TYR A C 1
ATOM 659 O O . TYR A 1 82 ? 8.279 1.729 3.046 1.00 86.25 82 TYR A O 1
ATOM 667 N N . PRO A 1 83 ? 9.948 2.947 3.989 1.00 84.94 83 PRO A N 1
ATOM 668 C CA . PRO A 1 83 ? 11.034 2.163 3.426 1.00 84.94 83 PRO A CA 1
ATOM 669 C C . PRO A 1 83 ? 11.066 0.766 4.043 1.00 84.94 83 PRO A C 1
ATOM 671 O O . PRO A 1 83 ? 10.818 0.611 5.239 1.00 84.94 83 PRO A O 1
ATOM 674 N N . ILE A 1 84 ? 11.419 -0.226 3.231 1.00 80.88 84 ILE A N 1
ATOM 675 C CA . ILE A 1 84 ? 11.749 -1.574 3.684 1.00 80.88 84 ILE A CA 1
ATOM 676 C C . ILE A 1 84 ? 13.012 -2.076 2.984 1.00 80.88 84 ILE A C 1
ATOM 678 O O . ILE A 1 84 ? 13.155 -1.953 1.759 1.00 80.88 84 ILE A O 1
ATOM 682 N N . LYS A 1 85 ? 13.920 -2.667 3.766 1.00 76.62 85 LYS A N 1
ATOM 683 C CA . LYS A 1 85 ? 15.099 -3.375 3.257 1.00 76.62 85 LYS A CA 1
ATOM 684 C C . LYS A 1 85 ? 14.716 -4.801 2.879 1.00 76.62 85 LYS A C 1
ATOM 686 O O . LYS A 1 85 ? 14.212 -5.567 3.698 1.00 76.62 85 LYS A O 1
ATOM 691 N N . ARG A 1 86 ? 14.950 -5.192 1.624 1.00 68.00 86 ARG A N 1
ATOM 692 C CA . ARG A 1 86 ? 14.721 -6.579 1.186 1.00 68.00 86 ARG A CA 1
ATOM 693 C C . ARG A 1 86 ? 15.759 -7.506 1.818 1.00 68.00 86 ARG A C 1
ATOM 695 O O . ARG A 1 86 ? 16.937 -7.185 1.836 1.00 68.00 86 ARG A O 1
ATOM 702 N N . GLY A 1 87 ? 15.322 -8.670 2.295 1.00 62.16 87 GLY A N 1
ATOM 703 C CA . GLY A 1 87 ? 16.211 -9.695 2.860 1.00 62.16 87 GLY A CA 1
ATOM 704 C C . GLY A 1 87 ? 16.619 -9.450 4.314 1.00 62.16 87 GLY A C 1
ATOM 705 O O . GLY A 1 87 ? 16.995 -10.396 4.996 1.00 62.16 87 GLY A O 1
ATOM 706 N N . ALA A 1 88 ? 16.460 -8.229 4.823 1.00 57.81 88 ALA A N 1
ATOM 707 C CA . ALA A 1 88 ? 16.510 -7.985 6.253 1.00 57.81 88 ALA A CA 1
ATOM 708 C C . ALA A 1 88 ? 15.228 -8.525 6.903 1.00 57.81 88 ALA A C 1
ATOM 710 O O . ALA A 1 88 ? 14.125 -8.355 6.376 1.00 57.81 88 ALA A O 1
ATOM 711 N N . ARG A 1 89 ? 15.368 -9.154 8.073 1.00 57.34 89 ARG A N 1
ATOM 712 C CA . ARG A 1 89 ? 14.265 -9.501 8.984 1.00 57.34 89 ARG A CA 1
ATOM 713 C C . ARG A 1 89 ? 13.762 -8.216 9.664 1.00 57.34 89 ARG A C 1
ATOM 715 O O . ARG A 1 89 ? 13.765 -8.098 10.881 1.00 57.34 89 ARG A O 1
ATOM 722 N N . ASP A 1 90 ? 13.460 -7.205 8.857 1.00 61.50 90 ASP A N 1
ATOM 723 C CA . ASP A 1 90 ? 13.205 -5.845 9.308 1.00 61.50 90 ASP A CA 1
ATOM 724 C C . ASP A 1 90 ? 11.767 -5.752 9.829 1.00 61.50 90 ASP A C 1
ATOM 726 O O . ASP A 1 90 ? 10.810 -5.602 9.064 1.00 61.50 90 ASP A O 1
ATOM 730 N N . SER A 1 91 ? 11.618 -5.904 11.145 1.00 66.38 91 SER A N 1
ATOM 731 C CA . SER A 1 91 ? 10.337 -5.793 11.848 1.00 66.38 91 SER A CA 1
ATOM 732 C C . SER A 1 91 ? 9.744 -4.387 11.759 1.00 66.38 91 SER A C 1
ATOM 734 O O . SER A 1 91 ? 8.528 -4.238 11.847 1.00 66.38 91 SER A O 1
ATOM 736 N N . SER A 1 92 ? 10.560 -3.364 11.470 1.00 75.69 92 SER A N 1
ATOM 737 C CA . SER A 1 92 ? 10.117 -1.965 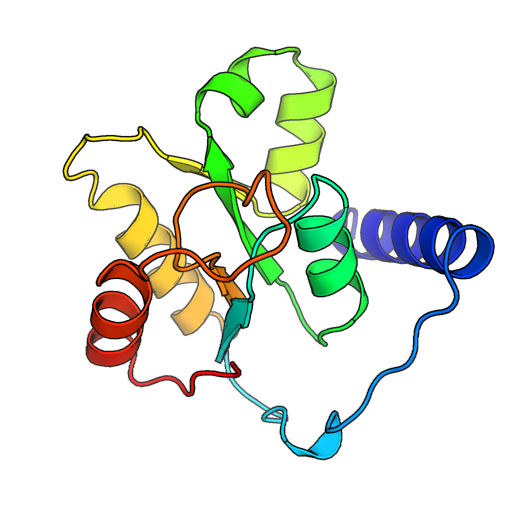11.476 1.00 75.69 92 SER A CA 1
ATOM 738 C C . SER A 1 92 ? 9.017 -1.664 10.450 1.00 75.69 92 SER A C 1
ATOM 740 O O . SER A 1 92 ? 8.182 -0.781 10.659 1.00 75.69 92 SER A O 1
ATOM 742 N N . GLY A 1 93 ? 8.981 -2.403 9.336 1.00 79.62 93 GLY A N 1
ATOM 743 C CA . GLY A 1 93 ? 7.911 -2.294 8.346 1.00 79.62 93 GLY A CA 1
ATOM 744 C C . GLY A 1 93 ? 6.585 -2.874 8.842 1.00 79.62 93 GLY A C 1
ATOM 745 O O . GLY A 1 93 ? 5.525 -2.332 8.524 1.00 79.62 93 GLY A O 1
ATOM 746 N N . ILE A 1 94 ? 6.641 -3.958 9.621 1.00 83.88 94 ILE A N 1
ATOM 747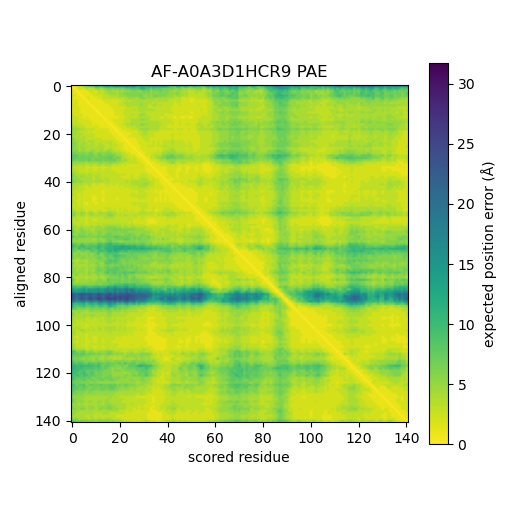 C CA . ILE A 1 94 ? 5.466 -4.581 10.241 1.00 83.88 94 ILE A CA 1
ATOM 748 C C . ILE A 1 94 ? 4.920 -3.657 11.327 1.00 83.88 94 ILE A C 1
ATOM 750 O O . ILE A 1 94 ? 3.733 -3.354 11.300 1.00 83.88 94 ILE A O 1
ATOM 754 N N . ASP A 1 95 ? 5.777 -3.118 12.193 1.00 88.31 95 ASP A N 1
ATOM 755 C CA . ASP A 1 95 ? 5.361 -2.211 13.271 1.00 88.31 95 ASP A CA 1
ATOM 756 C C . ASP A 1 95 ? 4.615 -0.984 12.723 1.00 88.31 95 ASP A C 1
ATOM 758 O O . ASP A 1 95 ? 3.527 -0.641 13.185 1.00 88.31 95 ASP A O 1
ATOM 762 N N . LYS A 1 96 ? 5.124 -0.382 11.639 1.00 89.25 96 LYS A N 1
ATOM 763 C CA . LYS A 1 96 ? 4.445 0.729 10.949 1.00 89.25 96 LYS A CA 1
ATOM 764 C C . LYS A 1 96 ? 3.104 0.330 10.338 1.00 89.25 96 LYS A C 1
ATOM 766 O O . LYS A 1 96 ? 2.177 1.144 10.336 1.00 89.25 96 LYS A O 1
ATOM 771 N N . ALA A 1 97 ? 2.997 -0.890 9.810 1.00 90.38 97 ALA A N 1
ATOM 772 C CA . ALA A 1 97 ? 1.732 -1.413 9.306 1.00 90.38 97 ALA A CA 1
ATOM 773 C C . ALA A 1 97 ? 0.716 -1.544 10.448 1.00 90.38 97 ALA A C 1
ATOM 775 O O . ALA A 1 97 ? -0.401 -1.043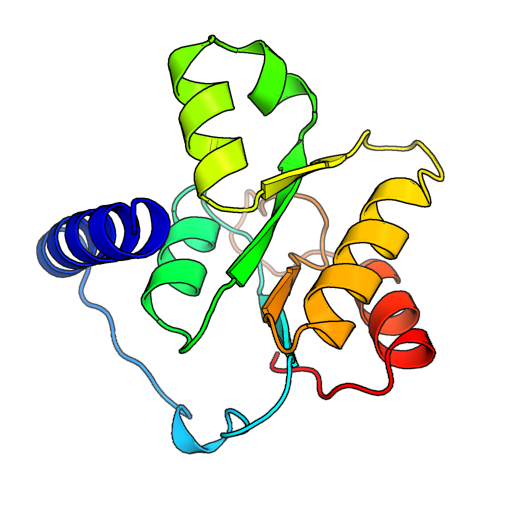 10.328 1.00 90.38 97 ALA A O 1
ATOM 776 N N . LEU A 1 98 ? 1.124 -2.142 11.572 1.00 92.62 98 LEU A N 1
ATOM 777 C CA . LEU A 1 98 ? 0.289 -2.310 12.763 1.00 92.62 98 LEU A CA 1
ATOM 778 C C . LEU A 1 98 ? -0.170 -0.961 13.327 1.00 92.62 98 LEU A C 1
ATOM 780 O O . LEU A 1 98 ? -1.353 -0.790 13.614 1.00 92.62 98 LEU A O 1
ATOM 784 N N . ASP A 1 99 ? 0.723 0.022 13.423 1.00 93.38 99 ASP A N 1
ATOM 785 C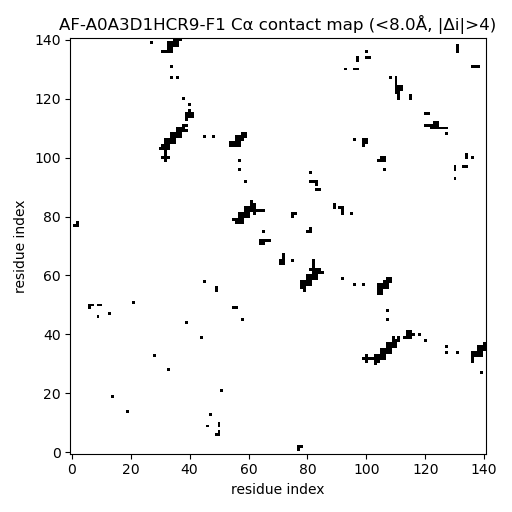 CA . ASP A 1 99 ? 0.382 1.368 13.891 1.00 93.38 99 ASP A CA 1
ATOM 786 C C . ASP A 1 99 ? -0.596 2.092 12.961 1.00 93.38 99 ASP A C 1
ATOM 788 O O . ASP A 1 99 ? -1.483 2.811 13.426 1.00 93.38 99 ASP A O 1
ATOM 792 N N . GLY A 1 100 ? -0.460 1.910 11.644 1.00 93.81 100 GLY A N 1
ATOM 793 C CA . GLY A 1 100 ? -1.421 2.420 10.665 1.00 93.81 100 GLY A CA 1
ATOM 794 C C . GLY A 1 100 ? -2.793 1.760 10.812 1.00 93.81 100 GLY A C 1
ATOM 795 O O . GLY A 1 100 ? -3.807 2.454 10.888 1.00 93.81 100 GLY A O 1
ATOM 796 N N . LEU A 1 101 ? -2.822 0.431 10.924 1.00 95.12 101 LEU A N 1
ATOM 797 C CA . LEU A 1 101 ? -4.050 -0.348 11.100 1.00 95.12 101 LEU A CA 1
ATOM 798 C C . LEU A 1 101 ? -4.785 0.034 12.396 1.00 95.12 101 LEU A C 1
ATOM 800 O O . LEU A 1 101 ? -5.998 0.240 12.363 1.00 95.12 101 LEU A O 1
ATOM 804 N N . LYS A 1 102 ? -4.061 0.254 13.506 1.00 94.31 102 LYS A N 1
ATOM 805 C CA . LYS A 1 102 ? -4.622 0.768 14.775 1.00 94.31 102 LYS A CA 1
ATOM 806 C C . LYS A 1 102 ? -5.283 2.144 14.626 1.00 94.31 102 LYS A C 1
ATOM 808 O O . LYS A 1 102 ? -6.260 2.430 15.308 1.00 94.31 102 LYS A O 1
ATOM 813 N N . LYS A 1 103 ? -4.785 2.989 13.716 1.00 94.12 103 LYS A N 1
ATOM 814 C CA . LYS A 1 103 ? -5.377 4.302 13.380 1.00 94.12 103 LYS A CA 1
ATOM 815 C C . LYS A 1 103 ? -6.567 4.199 12.418 1.00 94.12 103 LYS A C 1
ATOM 817 O O . LYS A 1 103 ? -7.114 5.224 12.013 1.00 94.12 103 LYS A O 1
ATOM 822 N N . GLY A 1 104 ? -6.953 2.987 12.019 1.00 94.69 104 GLY A N 1
ATOM 823 C CA . GLY A 1 104 ? -8.001 2.745 11.033 1.00 94.69 104 GLY A CA 1
ATOM 824 C C . GLY A 1 104 ? -7.568 3.006 9.588 1.00 94.69 104 GLY A C 1
ATOM 825 O O . GLY A 1 104 ? -8.420 3.223 8.730 1.00 94.69 104 GLY A O 1
ATOM 826 N N . TRP A 1 105 ? -6.262 3.051 9.308 1.00 95.12 105 TRP A N 1
ATOM 827 C CA . TRP A 1 105 ? -5.744 3.182 7.943 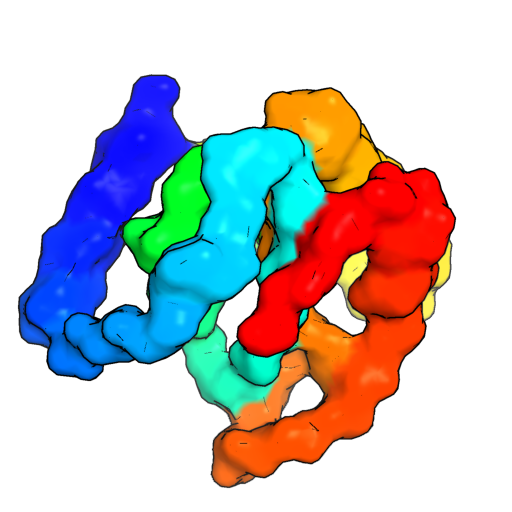1.00 95.12 105 TRP A CA 1
ATOM 828 C C . TRP A 1 105 ? -5.639 1.814 7.280 1.00 95.12 105 TRP A C 1
ATOM 830 O O . TRP A 1 105 ? -5.504 0.799 7.955 1.00 95.12 105 TRP A O 1
ATOM 840 N N . ASN A 1 106 ? -5.669 1.785 5.952 1.00 95.81 106 ASN A N 1
ATOM 841 C CA . ASN A 1 106 ? -5.482 0.559 5.192 1.00 95.81 106 ASN A CA 1
ATOM 842 C C . ASN A 1 106 ? -3.997 0.299 4.991 1.00 95.81 106 ASN A C 1
ATOM 844 O O . ASN A 1 106 ? -3.242 1.222 4.683 1.00 95.81 106 ASN A O 1
ATOM 848 N N . PHE A 1 107 ? -3.601 -0.962 5.080 1.00 95.50 107 PHE A N 1
ATOM 849 C CA . PHE A 1 107 ? -2.253 -1.397 4.764 1.00 95.50 107 PHE A CA 1
ATOM 850 C C . PHE A 1 107 ? -2.242 -2.132 3.424 1.00 95.50 107 PHE A C 1
ATOM 852 O O . PHE A 1 107 ? -2.843 -3.196 3.292 1.00 95.50 107 PHE A O 1
ATOM 859 N N . VAL A 1 108 ? -1.566 -1.564 2.425 1.00 95.12 108 VAL A N 1
ATOM 860 C CA . VAL A 1 108 ? -1.422 -2.180 1.103 1.00 95.12 108 VAL A CA 1
ATOM 861 C C . VAL A 1 108 ? -0.142 -3.001 1.063 1.00 95.12 108 VAL A C 1
ATOM 863 O O . VAL A 1 108 ? 0.959 -2.486 1.290 1.00 95.12 108 VAL A O 1
ATOM 866 N N . ILE A 1 109 ? -0.284 -4.276 0.718 1.00 93.12 109 ILE A N 1
ATOM 867 C CA . ILE A 1 109 ? 0.820 -5.217 0.607 1.00 93.12 109 ILE A CA 1
ATOM 868 C C . ILE A 1 109 ? 0.729 -6.009 -0.694 1.00 93.12 109 ILE A C 1
ATOM 870 O O . ILE A 1 109 ? -0.336 -6.438 -1.126 1.00 93.12 109 ILE A O 1
ATOM 874 N N . PHE A 1 110 ? 1.894 -6.221 -1.297 1.00 93.31 110 PHE A N 1
ATOM 875 C CA . PHE A 1 110 ? 2.066 -7.059 -2.473 1.00 93.31 110 PHE A CA 1
ATOM 876 C C . PHE A 1 110 ? 2.724 -8.372 -2.035 1.00 93.31 110 PHE A C 1
ATOM 878 O O . PHE A 1 110 ? 3.932 -8.360 -1.768 1.00 93.31 110 PHE A O 1
ATOM 885 N N . PRO A 1 111 ? 1.976 -9.485 -1.894 1.00 91.19 111 PRO A N 1
ATOM 886 C CA . PRO A 1 111 ? 2.435 -10.673 -1.163 1.00 91.19 111 PRO A CA 1
ATOM 887 C C . PRO A 1 111 ? 3.712 -11.305 -1.728 1.00 91.19 111 PRO A C 1
ATOM 889 O O . PRO A 1 111 ? 4.521 -11.854 -0.983 1.00 91.19 111 PRO A O 1
ATOM 892 N N . GLU A 1 112 ? 3.931 -11.186 -3.035 1.00 89.56 112 GLU A N 1
ATOM 893 C CA . GLU A 1 112 ? 5.120 -11.676 -3.746 1.00 89.56 112 GLU A CA 1
ATOM 894 C C . GLU A 1 112 ? 6.396 -10.895 -3.358 1.00 89.56 112 GLU A C 1
ATOM 896 O O . GLU A 1 112 ? 7.530 -11.370 -3.481 1.00 89.56 112 GLU A O 1
ATOM 901 N N . GLY A 1 113 ? 6.236 -9.661 -2.867 1.00 85.56 113 GLY A N 1
ATOM 902 C CA . GLY A 1 113 ? 7.319 -8.752 -2.489 1.00 85.56 113 GLY A CA 1
ATOM 903 C C . GLY A 1 113 ? 8.115 -8.194 -3.674 1.00 85.56 113 GLY A C 1
ATOM 904 O O . GLY A 1 113 ? 9.090 -7.459 -3.478 1.00 85.56 113 GLY A O 1
ATOM 905 N N . THR A 1 114 ? 7.738 -8.528 -4.907 1.00 85.94 114 THR A N 1
ATOM 906 C CA . THR A 1 114 ? 8.321 -8.018 -6.147 1.00 85.94 114 THR A CA 1
ATOM 907 C C . THR A 1 114 ? 7.287 -8.019 -7.262 1.00 85.94 114 THR A C 1
ATOM 909 O O . THR A 1 114 ? 6.280 -8.701 -7.154 1.00 85.94 114 THR A O 1
ATOM 912 N N . ARG A 1 115 ? 7.549 -7.249 -8.321 1.00 90.50 115 ARG A N 1
ATOM 913 C CA . ARG A 1 115 ? 6.721 -7.275 -9.526 1.00 90.50 115 ARG A CA 1
ATOM 914 C C . ARG A 1 115 ? 6.958 -8.569 -10.298 1.00 90.50 115 ARG A C 1
ATOM 916 O O . ARG A 1 115 ? 8.125 -8.916 -10.519 1.00 90.50 115 ARG A O 1
ATOM 923 N N . SER A 1 116 ? 5.885 -9.207 -10.736 1.00 90.19 116 SER A N 1
ATOM 924 C CA . SER A 1 116 ? 5.902 -10.253 -11.747 1.00 90.19 116 SER A CA 1
ATOM 925 C C . SER A 1 116 ? 6.375 -9.677 -13.081 1.00 90.19 116 SER A C 1
ATOM 927 O O . SER A 1 116 ? 5.998 -8.571 -13.470 1.00 90.19 116 SER A O 1
ATOM 929 N N . LYS A 1 117 ? 7.261 -10.411 -13.760 1.00 89.06 117 LYS A N 1
ATOM 930 C CA . LYS A 1 117 ? 7.758 -10.058 -15.101 1.00 89.06 117 LYS A CA 1
ATOM 931 C C . LYS A 1 117 ? 6.950 -10.726 -16.213 1.00 89.06 117 LYS A C 1
ATOM 933 O O . LYS A 1 117 ? 6.990 -10.249 -17.339 1.00 89.06 117 LYS A O 1
ATOM 938 N N . THR A 1 118 ? 6.265 -11.822 -15.894 1.00 90.12 118 THR A N 1
ATOM 939 C CA . THR A 1 118 ? 5.461 -12.620 -16.830 1.00 90.12 118 THR A CA 1
ATOM 940 C C . THR A 1 118 ? 3.976 -12.270 -16.754 1.00 90.12 118 THR A C 1
ATOM 942 O O . THR A 1 118 ? 3.232 -12.589 -17.670 1.00 90.12 118 THR A O 1
ATOM 945 N N . GLY A 1 119 ? 3.543 -11.598 -15.681 1.00 86.25 119 GLY A N 1
ATOM 946 C CA . GLY A 1 119 ? 2.131 -11.334 -15.393 1.00 86.25 119 GLY A CA 1
ATOM 947 C C . GLY A 1 119 ? 1.460 -12.446 -14.581 1.00 86.25 119 GLY A C 1
ATOM 948 O O . GLY A 1 119 ? 0.355 -12.252 -14.085 1.00 86.25 119 GLY A O 1
ATOM 949 N N . GLU A 1 120 ? 2.142 -13.573 -14.384 1.00 90.50 120 GLU A N 1
ATOM 950 C CA . GLU A 1 120 ? 1.679 -14.669 -13.533 1.00 90.50 120 GLU A CA 1
ATOM 951 C C . GLU A 1 120 ? 1.871 -14.342 -12.049 1.00 90.50 120 GLU A C 1
ATOM 953 O O . GLU A 1 120 ? 2.772 -13.578 -11.682 1.00 90.50 120 GLU A O 1
ATOM 958 N N . LEU A 1 121 ? 1.043 -14.950 -11.196 1.00 89.06 121 LEU A N 1
ATOM 959 C CA . LEU A 1 121 ? 1.161 -14.828 -9.745 1.00 89.06 121 LEU A CA 1
ATOM 960 C C . LEU A 1 121 ? 2.409 -15.563 -9.249 1.00 89.06 121 LEU A C 1
ATOM 962 O O . LEU A 1 121 ? 2.543 -16.776 -9.406 1.00 89.06 121 LEU A O 1
ATOM 966 N N . GLY A 1 122 ? 3.314 -14.833 -8.604 1.00 87.25 122 GLY A N 1
ATOM 967 C CA . GLY A 1 122 ? 4.441 -15.413 -7.890 1.00 87.25 122 GLY A CA 1
ATOM 968 C C . GLY A 1 122 ? 4.046 -16.068 -6.563 1.00 87.25 122 GLY A C 1
ATOM 969 O O . GLY A 1 122 ? 2.927 -15.946 -6.062 1.00 87.25 122 GLY A O 1
ATOM 970 N N . LYS A 1 123 ? 5.019 -16.740 -5.936 1.00 89.56 123 LYS A N 1
ATOM 971 C CA . LYS A 1 123 ? 4.837 -17.354 -4.615 1.00 89.56 123 LYS A CA 1
ATOM 972 C C . LYS A 1 123 ? 4.634 -16.269 -3.541 1.00 89.56 123 LYS A C 1
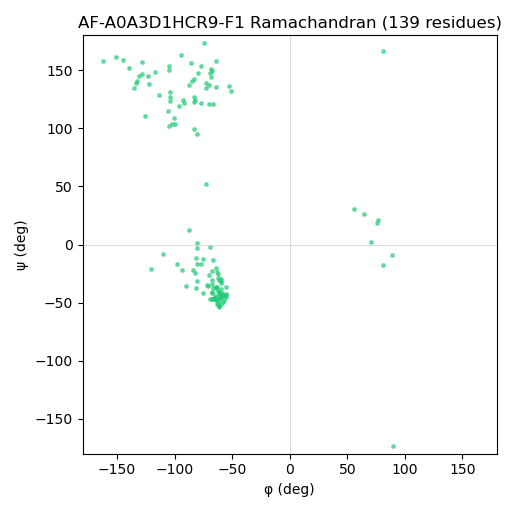ATOM 974 O O . LYS A 1 123 ? 5.543 -15.453 -3.341 1.00 89.56 123 LYS A O 1
ATOM 979 N N . PRO A 1 124 ? 3.507 -16.265 -2.805 1.00 89.56 124 PRO A N 1
ATOM 980 C CA . PRO A 1 124 ? 3.288 -15.301 -1.737 1.00 89.56 124 PRO A CA 1
ATOM 981 C C . PRO A 1 124 ? 4.231 -15.565 -0.557 1.00 89.56 124 PRO A C 1
ATOM 983 O O . PRO A 1 124 ? 4.581 -16.706 -0.244 1.00 89.56 124 PRO A O 1
ATOM 986 N N . LYS A 1 125 ? 4.635 -14.492 0.124 1.00 88.56 125 LYS A N 1
ATOM 987 C CA . LYS A 1 125 ? 5.386 -14.536 1.385 1.00 88.56 125 LYS A CA 1
ATOM 988 C C . LYS A 1 125 ? 4.438 -14.444 2.581 1.00 88.56 125 LYS A C 1
ATOM 990 O O . LYS A 1 125 ? 3.319 -13.953 2.466 1.00 88.56 125 LYS A O 1
ATOM 995 N N . SER A 1 126 ? 4.923 -14.821 3.763 1.00 87.19 126 SER A N 1
ATOM 996 C CA . SER A 1 126 ? 4.153 -14.805 5.019 1.00 87.19 126 SER A CA 1
ATOM 997 C C . SER A 1 126 ? 3.820 -13.408 5.564 1.00 87.19 126 SER A C 1
ATOM 999 O O . SER A 1 126 ? 3.152 -13.299 6.584 1.00 87.19 126 SER A O 1
ATOM 1001 N N . GLY A 1 127 ? 4.268 -12.323 4.920 1.00 84.69 127 GLY A N 1
ATOM 1002 C CA . GLY A 1 127 ? 4.066 -10.957 5.422 1.00 84.69 127 GLY A CA 1
ATOM 1003 C C . GLY A 1 127 ? 2.595 -10.615 5.673 1.00 84.69 127 GLY A C 1
ATOM 1004 O O . GLY A 1 127 ? 2.270 -10.062 6.718 1.00 84.69 127 GLY A O 1
ATOM 1005 N N . VAL A 1 128 ? 1.703 -11.006 4.756 1.00 87.75 128 VAL A N 1
ATOM 1006 C CA . VAL A 1 128 ? 0.255 -10.767 4.892 1.00 87.75 128 VAL A CA 1
ATOM 1007 C C . VAL A 1 128 ? -0.304 -11.492 6.110 1.00 87.75 128 VAL A C 1
ATOM 1009 O O . VAL A 1 128 ? -0.962 -10.873 6.940 1.00 87.75 128 VAL A O 1
ATOM 1012 N N . SER A 1 129 ? -0.022 -12.793 6.234 1.00 89.75 129 SER A N 1
ATOM 1013 C CA . SER A 1 129 ? -0.570 -13.623 7.307 1.00 89.75 129 SER A CA 1
ATOM 1014 C C . SER A 1 129 ? -0.032 -13.218 8.677 1.00 89.75 129 SER A C 1
ATOM 1016 O O . SER A 1 129 ? -0.798 -13.183 9.634 1.00 89.75 129 SER A O 1
ATOM 1018 N N . MET A 1 130 ? 1.245 -12.834 8.772 1.00 89.88 130 MET A N 1
ATOM 1019 C CA . MET A 1 130 ? 1.830 -12.326 10.017 1.00 89.88 130 MET A CA 1
ATOM 1020 C C . MET A 1 130 ? 1.163 -11.026 10.478 1.00 89.88 130 MET A C 1
ATOM 1022 O O . MET A 1 130 ? 0.788 -10.920 11.643 1.00 89.88 130 MET A O 1
ATOM 1026 N N . VAL A 1 131 ? 0.987 -10.050 9.577 1.00 91.50 131 VAL A N 1
ATOM 1027 C CA . VAL A 1 131 ? 0.343 -8.773 9.930 1.00 91.50 131 VAL A CA 1
ATOM 1028 C C . VAL A 1 131 ? -1.133 -8.992 10.260 1.00 91.50 131 VAL A C 1
ATOM 1030 O O . VAL A 1 131 ? -1.610 -8.445 11.248 1.00 91.50 131 VAL A O 1
ATOM 1033 N N . ALA A 1 132 ? -1.843 -9.823 9.493 1.00 92.81 132 ALA A N 1
ATOM 1034 C CA . ALA A 1 132 ? -3.250 -10.136 9.745 1.00 92.81 132 ALA A CA 1
ATOM 1035 C C . ALA A 1 132 ? -3.460 -10.799 11.114 1.00 92.81 132 ALA A C 1
ATOM 1037 O O . ALA A 1 132 ? -4.326 -10.366 11.872 1.00 92.81 132 ALA A O 1
ATOM 1038 N N . ALA A 1 133 ? -2.629 -11.787 11.461 1.00 92.62 133 ALA A N 1
ATOM 1039 C CA . ALA A 1 133 ? -2.706 -12.484 12.743 1.00 92.62 133 ALA A CA 1
ATOM 1040 C C . ALA A 1 133 ? -2.445 -11.557 13.941 1.00 92.62 133 ALA A C 1
ATOM 1042 O O . ALA A 1 133 ? -3.086 -11.704 14.976 1.00 92.62 133 ALA A O 1
ATOM 1043 N N . GLN A 1 134 ? -1.531 -10.591 13.804 1.00 93.88 134 GLN A N 1
ATOM 1044 C CA . GLN A 1 134 ? -1.204 -9.649 14.880 1.00 93.88 134 GLN A CA 1
ATOM 1045 C C . GLN A 1 134 ? -2.193 -8.482 14.984 1.00 93.88 134 GLN A C 1
ATOM 1047 O O . GLN A 1 134 ? -2.498 -8.029 16.084 1.00 93.88 134 GLN A O 1
ATOM 1052 N N . ALA A 1 135 ? -2.680 -7.969 13.853 1.00 94.12 135 ALA A N 1
ATOM 1053 C CA . ALA A 1 135 ? -3.579 -6.819 13.824 1.00 94.12 135 ALA A CA 1
ATOM 1054 C C . ALA A 1 135 ? -5.044 -7.187 14.095 1.00 94.12 135 ALA A C 1
ATOM 1056 O O . ALA A 1 135 ? -5.809 -6.318 14.506 1.00 94.12 135 ALA A O 1
ATOM 1057 N N . GLY A 1 136 ? -5.451 -8.435 13.829 1.00 94.94 136 GLY A N 1
ATOM 1058 C CA . GLY A 1 136 ? -6.846 -8.866 13.973 1.00 94.94 136 GLY A CA 1
ATOM 1059 C C . GLY A 1 136 ? -7.807 -8.152 13.014 1.00 94.94 136 GLY A C 1
ATOM 1060 O O . GLY A 1 136 ? -8.986 -7.995 13.321 1.00 94.94 136 GLY A O 1
ATOM 1061 N N . VAL A 1 137 ? -7.304 -7.681 11.869 1.00 94.94 137 VAL A N 1
ATOM 1062 C CA . VAL A 1 137 ? -8.077 -6.950 10.852 1.00 94.94 137 VAL A CA 1
ATOM 1063 C C . VAL A 1 137 ? -8.377 -7.840 9.642 1.00 94.94 137 VAL A C 1
ATOM 1065 O O . VAL A 1 137 ? -7.603 -8.756 9.348 1.00 94.94 137 VAL A O 1
ATOM 1068 N N . PRO A 1 138 ? -9.459 -7.571 8.892 1.00 95.25 138 PRO A N 1
ATOM 1069 C CA . PRO A 1 138 ? -9.772 -8.337 7.693 1.00 95.25 138 PRO A CA 1
ATOM 1070 C C . PRO A 1 138 ? -8.758 -8.091 6.566 1.00 95.25 138 PRO A C 1
ATOM 1072 O O . PRO A 1 138 ? -8.183 -7.004 6.432 1.00 95.25 138 PRO A O 1
ATOM 1075 N N . VAL A 1 139 ? -8.590 -9.112 5.723 1.00 95.75 139 VAL A N 1
ATOM 1076 C CA . VAL A 1 139 ? -7.800 -9.056 4.488 1.00 95.75 139 VAL A CA 1
ATOM 1077 C C . VAL A 1 139 ? -8.754 -8.978 3.296 1.00 95.75 139 VAL A C 1
ATOM 1079 O O . VAL A 1 139 ? -9.640 -9.818 3.164 1.00 95.75 139 VAL A O 1
ATOM 1082 N N . ALA A 1 140 ? -8.564 -7.982 2.435 1.00 95.06 140 ALA A N 1
ATOM 1083 C CA . ALA A 1 140 ? -9.180 -7.875 1.119 1.00 95.06 140 ALA A CA 1
ATOM 1084 C C . ALA A 1 140 ? -8.156 -8.342 0.061 1.00 95.06 140 ALA A C 1
ATOM 1086 O O . ALA A 1 140 ? -7.187 -7.608 -0.173 1.00 95.06 140 ALA A O 1
ATOM 1087 N N . PRO A 1 141 ? -8.305 -9.560 -0.492 1.00 92.19 141 PRO A N 1
ATOM 1088 C CA . PRO A 1 141 ? -7.437 -10.086 -1.546 1.00 92.19 141 PRO A CA 1
ATOM 1089 C C . PRO A 1 141 ? -7.767 -9.520 -2.937 1.00 92.19 141 PRO A C 1
ATOM 1091 O O . PRO A 1 141 ? -8.852 -8.912 -3.097 1.00 92.19 141 PRO A O 1
#

Radius of gyration: 14.67 Å; Cα contacts (8 Å, |Δi|>4): 188; chains: 1; bounding box: 37×35×34 Å

Nearest PDB structures (foldseek):
  5f2z-assembly2_B  TM=5.796E-01  e=1.337E-03  Mycolicibacterium smegmatis MC2 155
  8t64-assembly1_A  TM=4.646E-01  e=3.446E-02  Nitrosococcus halophilus Nc 4
  5t5d-assembly1_A  TM=3.362E-01  e=1.322E+00  Streptococcus pneumoniae TIGR4
  1g3i-assembly1_V  TM=2.397E-01  e=6.076E+00  Haemophilus influenzae